Protein AF-A0A0F9Q6Q0-F1 (afdb_monomer)

Mean predicted aligned error: 11.96 Å

Structure (mmCIF, N/CA/C/O backbone):
data_AF-A0A0F9Q6Q0-F1
#
_entry.id   AF-A0A0F9Q6Q0-F1
#
loop_
_atom_site.group_PDB
_atom_site.id
_atom_site.type_symbol
_atom_site.label_atom_id
_atom_site.label_alt_id
_atom_site.label_comp_id
_atom_site.label_asym_id
_atom_site.label_entity_id
_atom_site.label_seq_id
_atom_site.pdbx_PDB_ins_code
_atom_site.Cartn_x
_atom_site.Cartn_y
_atom_site.Cartn_z
_atom_site.occupancy
_atom_site.B_iso_or_equiv
_atom_site.auth_seq_id
_atom_site.auth_comp_id
_atom_site.auth_asym_id
_atom_site.auth_atom_id
_atom_site.pdbx_PDB_model_num
ATOM 1 N N . MET A 1 1 ? -4.673 -11.475 12.920 1.00 56.94 1 MET A N 1
ATOM 2 C CA . MET A 1 1 ? -3.401 -11.016 12.298 1.00 56.94 1 MET A CA 1
ATOM 3 C C . MET A 1 1 ? -3.065 -9.634 12.858 1.00 56.94 1 MET A C 1
ATOM 5 O O . MET A 1 1 ? -3.988 -8.853 13.010 1.00 56.94 1 MET A O 1
ATOM 9 N N . LYS A 1 2 ? -1.805 -9.331 13.219 1.00 77.00 2 LYS A N 1
ATOM 10 C CA . LYS A 1 2 ? -1.449 -8.000 13.762 1.00 77.00 2 LYS A CA 1
ATOM 11 C C . LYS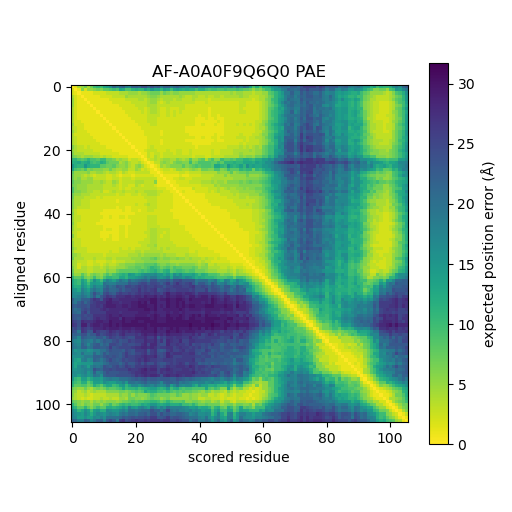 A 1 2 ? -1.522 -6.935 12.660 1.00 77.00 2 LYS A C 1
ATOM 13 O O . LYS A 1 2 ? -1.067 -7.194 11.547 1.00 77.00 2 LYS A O 1
ATOM 18 N N . ILE A 1 3 ? -2.053 -5.762 12.990 1.00 78.50 3 ILE A N 1
ATOM 19 C CA . ILE A 1 3 ? -2.291 -4.650 12.060 1.00 78.50 3 ILE A CA 1
ATOM 20 C C . ILE A 1 3 ? -1.037 -4.217 11.289 1.00 78.50 3 ILE A C 1
ATOM 22 O O . ILE A 1 3 ? -1.101 -3.967 10.089 1.00 78.50 3 ILE A O 1
ATOM 26 N N . ASP A 1 4 ? 0.128 -4.247 11.932 1.00 81.06 4 ASP A N 1
ATOM 27 C CA . ASP A 1 4 ? 1.389 -3.846 11.299 1.00 81.06 4 ASP A CA 1
ATOM 28 C C . ASP A 1 4 ? 1.795 -4.789 10.166 1.00 81.06 4 ASP A C 1
ATOM 30 O O . ASP A 1 4 ? 2.309 -4.350 9.139 1.00 81.06 4 ASP A O 1
ATOM 34 N N . LYS A 1 5 ? 1.477 -6.086 10.293 1.00 83.12 5 LYS A N 1
ATOM 35 C CA . LYS A 1 5 ? 1.698 -7.055 9.211 1.00 83.12 5 LYS A CA 1
ATOM 36 C C . LYS A 1 5 ? 0.781 -6.782 8.020 1.00 83.12 5 LYS A C 1
ATOM 38 O O . LYS A 1 5 ? 1.209 -6.949 6.883 1.00 83.12 5 LYS A O 1
ATOM 43 N N . GLN A 1 6 ? -0.459 -6.350 8.265 1.00 84.06 6 GLN A N 1
ATOM 44 C CA . GLN A 1 6 ? -1.377 -5.953 7.193 1.00 84.06 6 GLN A CA 1
ATOM 45 C C . GLN A 1 6 ? -0.892 -4.685 6.490 1.00 84.06 6 GLN A C 1
ATOM 47 O O . GLN A 1 6 ? -0.843 -4.660 5.264 1.00 84.06 6 GLN A O 1
ATOM 52 N N . ARG A 1 7 ? -0.475 -3.666 7.250 1.00 87.94 7 ARG A N 1
ATOM 53 C CA . ARG A 1 7 ? 0.097 -2.429 6.698 1.00 87.94 7 ARG A CA 1
ATOM 54 C C . ARG A 1 7 ? 1.327 -2.713 5.843 1.00 87.94 7 ARG A C 1
ATOM 56 O O . ARG A 1 7 ? 1.393 -2.266 4.702 1.00 87.94 7 ARG A O 1
ATOM 63 N N . GLN A 1 8 ? 2.254 -3.526 6.349 1.00 89.88 8 GLN A N 1
ATOM 64 C CA . GLN A 1 8 ? 3.447 -3.918 5.602 1.00 89.88 8 GLN A CA 1
ATOM 65 C C . GLN A 1 8 ? 3.096 -4.686 4.320 1.00 89.88 8 GLN A C 1
ATOM 67 O O . GLN A 1 8 ? 3.671 -4.407 3.272 1.00 89.88 8 GLN A O 1
ATOM 72 N N . ALA A 1 9 ? 2.131 -5.608 4.372 1.00 90.44 9 ALA A N 1
ATOM 73 C CA . ALA A 1 9 ? 1.693 -6.352 3.193 1.00 90.44 9 ALA A CA 1
ATOM 74 C C . ALA A 1 9 ? 1.055 -5.445 2.127 1.00 90.44 9 ALA A C 1
ATOM 76 O O . ALA A 1 9 ? 1.340 -5.604 0.941 1.00 90.44 9 ALA A O 1
ATOM 77 N N . ILE A 1 10 ? 0.228 -4.475 2.535 1.00 90.81 10 ILE A N 1
ATOM 78 C CA . ILE A 1 10 ? -0.371 -3.489 1.623 1.00 90.81 10 ILE A CA 1
ATOM 79 C C . ILE A 1 10 ? 0.718 -2.623 0.989 1.00 90.81 10 ILE A C 1
ATOM 81 O O . ILE A 1 10 ? 0.719 -2.444 -0.228 1.00 90.81 10 ILE A O 1
ATOM 85 N N . ARG A 1 11 ? 1.664 -2.131 1.796 1.00 93.56 11 ARG A N 1
ATOM 86 C CA . ARG A 1 11 ? 2.789 -1.315 1.334 1.00 93.56 11 ARG A CA 1
ATOM 87 C C . ARG A 1 11 ? 3.643 -2.056 0.305 1.00 93.56 11 ARG A C 1
ATOM 89 O O . ARG A 1 11 ? 3.865 -1.539 -0.786 1.00 93.56 11 ARG A O 1
ATOM 96 N N . GLU A 1 12 ? 4.077 -3.275 0.621 1.00 93.94 12 GLU A N 1
ATOM 97 C CA . GLU A 1 12 ? 4.877 -4.112 -0.287 1.00 93.94 12 GLU A CA 1
ATOM 98 C C . GLU A 1 12 ? 4.101 -4.472 -1.561 1.00 93.94 12 GLU A C 1
ATOM 100 O O . GLU A 1 12 ? 4.646 -4.388 -2.660 1.00 93.94 12 GLU A O 1
ATOM 105 N N . GLY A 1 13 ? 2.816 -4.821 -1.442 1.00 94.06 13 GLY A N 1
ATOM 106 C CA . GLY A 1 13 ? 1.972 -5.142 -2.593 1.00 94.06 13 GLY A CA 1
ATOM 107 C C . GLY A 1 13 ? 1.752 -3.946 -3.523 1.00 94.06 13 GLY A C 1
ATOM 108 O O . GLY A 1 13 ? 1.782 -4.098 -4.747 1.00 94.06 13 GLY A O 1
ATOM 109 N N . LEU A 1 14 ? 1.572 -2.746 -2.963 1.00 95.19 14 LEU A N 1
ATOM 110 C CA . LEU A 1 14 ? 1.454 -1.517 -3.744 1.00 95.19 14 LEU A CA 1
ATOM 111 C C . LEU A 1 14 ? 2.781 -1.166 -4.424 1.00 95.19 14 LEU A C 1
ATOM 113 O O . LEU A 1 14 ? 2.783 -0.921 -5.629 1.00 95.19 14 LEU A O 1
ATOM 117 N N . ALA A 1 15 ? 3.900 -1.219 -3.699 1.00 94.31 15 ALA A N 1
ATOM 118 C CA . ALA A 1 15 ? 5.231 -0.977 -4.254 1.00 94.31 15 ALA A CA 1
ATOM 119 C C . ALA A 1 15 ? 5.550 -1.935 -5.413 1.00 94.31 15 ALA A C 1
ATOM 121 O O . ALA A 1 15 ? 5.976 -1.498 -6.481 1.00 94.31 15 ALA A O 1
ATOM 122 N N . GLN A 1 16 ? 5.250 -3.228 -5.254 1.00 95.31 16 GLN A N 1
ATOM 123 C CA . GLN A 1 16 ? 5.373 -4.217 -6.325 1.00 95.31 16 GLN A CA 1
ATOM 124 C C . GLN A 1 16 ? 4.514 -3.854 -7.541 1.00 95.31 16 GLN A C 1
ATOM 126 O O . GLN A 1 16 ? 4.959 -3.983 -8.680 1.00 95.31 16 GLN A O 1
ATOM 131 N N . ARG A 1 17 ? 3.273 -3.408 -7.325 1.00 94.62 17 ARG A N 1
ATOM 132 C CA . ARG A 1 17 ? 2.379 -3.036 -8.425 1.00 94.62 17 ARG A CA 1
ATOM 133 C C . ARG A 1 17 ? 2.879 -1.800 -9.171 1.00 94.62 17 ARG A C 1
ATOM 135 O O . ARG A 1 17 ? 2.833 -1.798 -10.396 1.00 94.62 17 ARG A O 1
ATOM 142 N N . LEU A 1 18 ? 3.386 -0.796 -8.457 1.00 94.38 18 LEU A N 1
ATOM 143 C CA . LEU A 1 18 ? 4.015 0.390 -9.048 1.00 94.38 18 LEU A CA 1
ATOM 144 C C . LEU A 1 18 ? 5.260 0.014 -9.855 1.00 94.38 18 LEU A C 1
ATOM 146 O O . LEU A 1 18 ? 5.389 0.416 -11.009 1.00 94.38 18 LEU A O 1
ATOM 150 N N . TYR A 1 19 ? 6.124 -0.828 -9.287 1.00 93.12 19 TYR A N 1
ATOM 151 C CA . TYR A 1 19 ? 7.295 -1.358 -9.977 1.00 93.12 19 TYR A CA 1
ATOM 152 C C . TYR A 1 19 ? 6.900 -2.057 -11.285 1.00 93.12 19 TYR A C 1
ATOM 154 O O . TYR A 1 19 ? 7.457 -1.763 -12.343 1.00 93.12 19 TYR A O 1
ATOM 162 N N . ASN A 1 20 ? 5.882 -2.920 -11.233 1.00 93.19 20 ASN A N 1
ATOM 163 C CA . ASN A 1 20 ? 5.398 -3.644 -12.404 1.00 93.19 20 ASN A CA 1
ATOM 164 C C . ASN A 1 20 ? 4.753 -2.729 -13.460 1.00 93.19 20 ASN A C 1
ATOM 166 O O . ASN A 1 20 ? 4.754 -3.067 -14.639 1.00 93.19 20 ASN A O 1
ATOM 170 N N . ILE A 1 21 ? 4.190 -1.582 -13.070 1.00 93.19 21 ILE A N 1
ATOM 171 C CA . ILE A 1 21 ? 3.676 -0.585 -14.022 1.00 93.19 21 ILE A CA 1
ATOM 172 C C . ILE A 1 21 ? 4.833 0.073 -14.780 1.00 93.19 21 ILE A C 1
ATOM 174 O O . ILE A 1 21 ? 4.730 0.280 -15.986 1.00 93.19 21 ILE A O 1
ATOM 178 N N . VAL A 1 22 ? 5.932 0.383 -14.089 1.00 91.25 22 VAL A N 1
ATOM 179 C CA . VAL A 1 22 ? 7.086 1.079 -14.678 1.00 91.25 22 VAL A CA 1
ATOM 180 C C . VAL A 1 22 ? 7.926 0.150 -15.552 1.00 91.25 22 VAL A C 1
ATOM 182 O O . VAL A 1 22 ? 8.318 0.530 -16.653 1.00 91.25 22 VAL A O 1
ATOM 185 N N . PHE A 1 23 ? 8.206 -1.063 -15.078 1.00 89.12 23 PHE A N 1
ATOM 186 C CA . PHE A 1 23 ? 9.130 -1.988 -15.742 1.00 89.12 23 PHE A CA 1
ATOM 187 C C . PHE A 1 23 ? 8.437 -3.165 -16.440 1.00 89.12 23 PHE A C 1
ATOM 189 O O . PHE A 1 23 ? 9.097 -3.977 -17.085 1.00 89.12 23 PHE A O 1
ATOM 196 N N . GLY A 1 24 ? 7.114 -3.292 -16.332 1.00 87.06 24 GLY A N 1
ATOM 197 C CA . GLY A 1 24 ? 6.422 -4.530 -16.686 1.00 87.06 24 GLY A CA 1
ATOM 198 C C . GLY A 1 24 ? 6.711 -5.644 -15.673 1.00 87.06 24 GLY A C 1
ATOM 199 O O . GLY A 1 24 ? 7.155 -5.405 -14.556 1.00 87.06 24 GLY A O 1
ATOM 200 N N . ASN A 1 25 ? 6.482 -6.900 -16.061 1.00 81.38 25 ASN A N 1
ATOM 201 C CA . ASN A 1 25 ? 6.751 -8.055 -15.188 1.00 81.38 25 ASN A CA 1
ATOM 202 C C . ASN A 1 25 ? 8.228 -8.507 -15.192 1.00 81.38 25 ASN A C 1
ATOM 204 O O . ASN A 1 25 ? 8.566 -9.499 -14.542 1.00 81.38 25 ASN A O 1
ATOM 208 N N . THR A 1 26 ? 9.090 -7.824 -15.952 1.00 77.69 26 THR A N 1
ATOM 209 C CA . THR A 1 26 ? 10.517 -8.136 -16.107 1.00 77.69 26 THR A CA 1
ATOM 210 C C . THR A 1 26 ? 11.336 -6.841 -16.123 1.00 77.69 26 THR A C 1
ATOM 212 O O . THR A 1 26 ? 11.191 -6.081 -17.078 1.00 77.69 26 THR A O 1
ATOM 215 N N . PRO A 1 27 ? 12.215 -6.601 -15.130 1.00 82.88 27 PRO A N 1
ATOM 216 C CA . PRO A 1 27 ? 12.610 -7.517 -14.051 1.00 82.88 27 PRO A CA 1
ATOM 217 C C . PRO A 1 27 ? 11.452 -7.805 -13.090 1.00 82.88 27 PRO A C 1
ATOM 219 O O . PRO A 1 27 ? 10.446 -7.105 -13.112 1.00 82.88 27 PRO A O 1
ATOM 222 N N . ARG A 1 28 ? 11.542 -8.858 -12.270 1.00 89.44 28 ARG A N 1
ATOM 223 C CA . ARG A 1 28 ? 10.515 -9.083 -11.243 1.00 89.44 28 ARG A CA 1
ATOM 224 C C . ARG A 1 28 ? 10.847 -8.241 -10.025 1.00 89.44 28 ARG A C 1
ATOM 226 O O . ARG A 1 28 ? 12.012 -8.022 -9.712 1.00 89.44 28 ARG A O 1
ATOM 233 N N . TRP A 1 29 ? 9.826 -7.882 -9.257 1.00 90.62 29 TRP A N 1
ATOM 234 C CA . TRP A 1 29 ? 9.998 -7.211 -7.966 1.00 90.62 29 TRP A CA 1
ATOM 235 C C . TRP A 1 29 ? 10.989 -7.913 -7.020 1.00 90.62 29 TRP A C 1
ATOM 237 O O . TRP A 1 29 ? 11.703 -7.263 -6.262 1.00 90.62 29 TRP A O 1
ATOM 247 N N . VAL A 1 30 ? 11.063 -9.247 -7.071 1.00 90.81 30 VAL A N 1
ATOM 248 C CA . VAL A 1 30 ? 11.997 -10.039 -6.247 1.00 90.81 30 VAL A CA 1
ATOM 249 C C . VAL A 1 30 ? 13.461 -9.765 -6.602 1.00 90.81 30 VAL A C 1
ATOM 251 O O . VAL A 1 30 ? 14.331 -9.921 -5.754 1.00 90.81 30 VAL A O 1
ATOM 254 N N . ASP A 1 31 ? 13.706 -9.342 -7.842 1.00 91.88 31 ASP A N 1
ATOM 255 C CA . ASP A 1 31 ? 15.026 -9.073 -8.402 1.00 91.88 31 ASP A CA 1
ATOM 256 C C . ASP A 1 31 ? 15.421 -7.588 -8.221 1.00 91.88 31 ASP A C 1
ATOM 258 O O . ASP A 1 31 ? 16.541 -7.193 -8.547 1.00 91.88 31 ASP A O 1
ATOM 262 N N . ALA A 1 32 ? 14.517 -6.748 -7.696 1.00 90.00 32 ALA A N 1
ATOM 263 C CA . ALA A 1 32 ? 14.786 -5.339 -7.437 1.00 90.00 32 ALA A CA 1
ATOM 264 C C . ALA A 1 32 ? 15.816 -5.173 -6.309 1.00 90.00 32 ALA A C 1
ATOM 266 O O . ALA A 1 32 ? 15.683 -5.746 -5.224 1.00 90.00 32 ALA A O 1
ATOM 267 N N . ASN A 1 33 ? 16.827 -4.337 -6.546 1.00 92.50 33 ASN A N 1
ATOM 268 C CA . ASN A 1 33 ? 17.840 -4.038 -5.537 1.00 92.50 33 ASN A CA 1
ATOM 269 C C . ASN A 1 33 ? 17.287 -3.126 -4.423 1.00 92.50 33 ASN A C 1
ATOM 271 O O . ASN A 1 33 ? 16.211 -2.542 -4.549 1.00 92.50 33 ASN A O 1
ATOM 275 N N . GLY A 1 34 ? 18.036 -2.967 -3.327 1.00 92.62 34 GLY A N 1
ATOM 276 C CA . GLY A 1 34 ? 17.584 -2.190 -2.165 1.00 92.62 34 GLY A CA 1
ATOM 277 C C . GLY A 1 34 ? 17.213 -0.734 -2.476 1.00 92.62 34 GLY A C 1
ATOM 278 O O . GLY A 1 34 ? 16.247 -0.225 -1.916 1.00 92.62 34 GLY A O 1
ATOM 279 N N . ILE A 1 35 ? 17.919 -0.086 -3.410 1.00 92.12 35 ILE A N 1
ATOM 280 C CA . ILE A 1 35 ? 17.638 1.301 -3.816 1.00 92.12 35 ILE A CA 1
ATOM 281 C C . ILE A 1 35 ? 16.311 1.369 -4.574 1.00 92.12 35 ILE A C 1
ATOM 283 O O . ILE A 1 35 ? 15.458 2.193 -4.255 1.00 92.12 35 ILE A O 1
ATOM 287 N N . GLN A 1 36 ? 16.114 0.472 -5.542 1.00 91.56 36 GLN A N 1
ATOM 288 C CA . GLN A 1 36 ? 14.865 0.378 -6.297 1.00 91.56 36 GLN A CA 1
ATOM 289 C C . GLN A 1 36 ? 13.695 0.088 -5.360 1.00 91.56 36 GLN A C 1
ATOM 291 O O . GLN A 1 36 ? 12.691 0.793 -5.400 1.00 91.56 36 GLN A O 1
ATOM 296 N N . ARG A 1 37 ? 13.837 -0.901 -4.469 1.00 93.38 37 ARG A N 1
ATOM 297 C CA . ARG A 1 37 ? 12.787 -1.232 -3.501 1.00 93.38 37 ARG A CA 1
ATOM 298 C C . ARG A 1 37 ? 12.452 -0.043 -2.610 1.00 93.38 37 ARG A C 1
ATOM 300 O O . ARG A 1 37 ? 11.278 0.262 -2.446 1.00 93.38 37 ARG A O 1
ATOM 307 N N . GLY A 1 38 ? 13.469 0.646 -2.091 1.00 91.94 38 GLY A N 1
ATOM 308 C CA . GLY A 1 38 ? 13.292 1.837 -1.264 1.00 91.94 38 GLY A CA 1
ATOM 309 C C . GLY A 1 38 ? 12.500 2.939 -1.970 1.00 91.94 38 GLY A C 1
ATOM 310 O O . GLY A 1 38 ? 11.580 3.491 -1.374 1.00 91.94 38 GLY A O 1
ATOM 311 N N . ALA A 1 39 ? 12.794 3.204 -3.247 1.00 93.81 39 ALA A N 1
ATOM 312 C CA . ALA A 1 39 ? 12.074 4.207 -4.031 1.00 93.81 39 ALA A CA 1
ATOM 313 C C . ALA A 1 39 ? 10.575 3.875 -4.160 1.00 93.81 39 ALA A C 1
ATOM 315 O O . ALA A 1 39 ? 9.733 4.682 -3.779 1.00 93.81 39 ALA A O 1
ATOM 316 N N . PHE A 1 40 ? 10.226 2.658 -4.589 1.00 95.25 40 PHE A N 1
ATOM 317 C CA . PHE A 1 40 ? 8.816 2.275 -4.748 1.00 95.25 40 PHE A CA 1
ATOM 318 C C . PHE A 1 40 ? 8.075 2.100 -3.420 1.00 95.25 40 PHE A C 1
ATOM 320 O O . PHE A 1 40 ? 6.867 2.315 -3.359 1.00 95.25 40 PHE A O 1
ATOM 327 N N . LEU A 1 41 ? 8.776 1.722 -2.348 1.00 95.25 41 LEU A N 1
ATOM 328 C CA . LEU A 1 41 ? 8.204 1.687 -1.003 1.00 95.25 41 LEU A CA 1
ATOM 329 C C . LEU A 1 41 ? 7.904 3.090 -0.465 1.00 95.25 41 LEU A C 1
ATOM 331 O O . LEU A 1 41 ? 6.977 3.221 0.329 1.00 95.25 41 LEU A O 1
ATOM 335 N N . ASN A 1 42 ? 8.670 4.108 -0.868 1.00 94.94 42 ASN A N 1
ATOM 336 C CA . ASN A 1 42 ? 8.388 5.510 -0.555 1.00 94.94 42 ASN A CA 1
ATOM 337 C C . ASN A 1 42 ? 7.191 6.023 -1.371 1.00 94.94 42 ASN A C 1
ATOM 339 O O . ASN A 1 42 ? 6.262 6.608 -0.822 1.00 94.94 42 ASN A O 1
ATOM 343 N N . ASP A 1 43 ? 7.144 5.717 -2.670 1.00 94.62 43 ASP A N 1
ATOM 344 C CA . ASP A 1 43 ? 5.989 6.061 -3.507 1.00 94.62 43 ASP A CA 1
ATOM 345 C C . ASP A 1 43 ? 4.696 5.408 -2.992 1.00 94.62 43 ASP A C 1
ATOM 347 O O . ASP A 1 43 ? 3.640 6.044 -2.957 1.00 94.62 43 ASP A O 1
ATOM 351 N N . ALA A 1 44 ? 4.778 4.155 -2.535 1.00 94.81 44 ALA A N 1
ATOM 352 C CA . ALA A 1 44 ? 3.665 3.468 -1.893 1.00 94.81 44 ALA A CA 1
ATOM 353 C C . ALA A 1 44 ? 3.204 4.188 -0.614 1.00 94.81 44 ALA A C 1
ATOM 355 O O . ALA A 1 44 ? 2.001 4.373 -0.440 1.00 94.81 44 ALA A O 1
ATOM 356 N N . ASP A 1 45 ? 4.127 4.631 0.246 1.00 93.88 45 ASP A N 1
ATOM 357 C CA . ASP A 1 45 ? 3.785 5.387 1.458 1.00 93.88 45 ASP A CA 1
ATOM 358 C C . ASP A 1 45 ? 3.076 6.702 1.122 1.00 93.88 45 ASP A C 1
ATOM 360 O O . ASP A 1 45 ? 2.039 6.995 1.714 1.00 93.88 45 ASP A O 1
ATOM 364 N N . ASN A 1 46 ? 3.555 7.444 0.120 1.00 93.44 46 ASN A N 1
ATOM 365 C CA . ASN A 1 46 ? 2.930 8.696 -0.317 1.00 93.44 46 ASN A CA 1
ATOM 366 C C . ASN A 1 46 ? 1.487 8.486 -0.804 1.00 93.44 46 ASN A C 1
ATOM 368 O O . ASN A 1 46 ? 0.584 9.249 -0.453 1.00 93.44 46 ASN A O 1
ATOM 372 N N . ILE A 1 47 ? 1.239 7.428 -1.583 1.00 93.88 47 ILE A N 1
ATOM 373 C CA . ILE A 1 47 ? -0.118 7.088 -2.037 1.00 93.88 47 ILE A CA 1
ATOM 374 C C . ILE A 1 47 ? -0.996 6.660 -0.855 1.00 93.88 47 ILE A C 1
ATOM 376 O O . ILE A 1 47 ? -2.152 7.073 -0.772 1.00 93.88 47 ILE A O 1
ATOM 380 N N . LEU A 1 48 ? -0.477 5.844 0.067 1.00 92.69 48 LEU A N 1
ATOM 381 C CA . LEU A 1 48 ? -1.229 5.405 1.247 1.00 92.69 48 LEU A CA 1
ATOM 382 C C . LEU A 1 48 ? -1.542 6.569 2.196 1.00 92.69 48 LEU A C 1
ATOM 384 O O . LEU A 1 48 ? -2.642 6.606 2.752 1.00 92.69 48 LEU A O 1
ATOM 388 N N . ALA A 1 49 ? -0.629 7.531 2.342 1.00 90.88 49 ALA A N 1
ATOM 389 C CA . ALA A 1 49 ? -0.853 8.772 3.074 1.00 90.88 49 ALA A CA 1
ATOM 390 C C . ALA A 1 49 ? -1.973 9.590 2.421 1.00 90.88 49 ALA A C 1
ATOM 392 O O . ALA A 1 49 ? -2.964 9.887 3.085 1.00 90.88 49 ALA A O 1
ATOM 393 N N . PHE A 1 50 ? -1.902 9.829 1.106 1.00 91.56 50 PHE A N 1
ATOM 394 C CA . PHE A 1 50 ? -2.965 10.519 0.369 1.00 91.56 50 PHE A CA 1
ATOM 395 C C . PHE A 1 50 ? -4.327 9.825 0.524 1.00 91.56 50 PHE A C 1
ATOM 397 O O . PHE A 1 50 ? -5.338 10.473 0.786 1.00 91.56 50 PHE A O 1
ATOM 404 N N . LEU A 1 51 ? -4.381 8.496 0.400 1.00 90.12 51 LEU A N 1
ATOM 405 C CA . LEU A 1 51 ? -5.622 7.741 0.593 1.00 90.12 51 LEU A CA 1
ATOM 406 C C . LEU A 1 51 ? -6.146 7.870 2.029 1.00 90.12 51 LEU A C 1
ATOM 408 O O . LEU A 1 51 ? -7.350 8.031 2.223 1.00 90.12 51 LEU A O 1
ATOM 412 N N . THR A 1 52 ? -5.255 7.849 3.020 1.00 89.50 52 THR A N 1
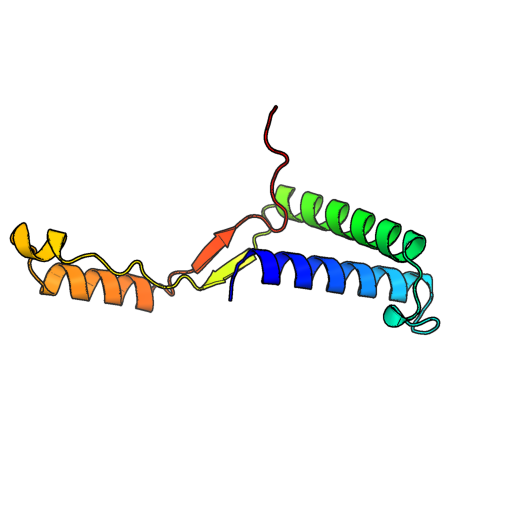ATOM 413 C CA . THR A 1 52 ? -5.603 8.058 4.433 1.00 89.50 52 THR A CA 1
ATOM 414 C C . THR A 1 52 ? -6.181 9.457 4.659 1.00 89.50 52 THR A C 1
ATOM 416 O O . THR A 1 52 ? -7.224 9.582 5.296 1.00 89.50 52 THR A O 1
ATOM 419 N N . GLU A 1 53 ? -5.590 10.502 4.071 1.00 88.31 53 GLU A N 1
ATOM 420 C CA . GLU A 1 53 ? -6.127 11.873 4.102 1.00 88.31 53 GLU A CA 1
ATOM 421 C C . GLU A 1 53 ? -7.509 11.983 3.439 1.00 88.31 53 GLU A C 1
ATOM 423 O O . GLU A 1 53 ? -8.337 12.799 3.841 1.00 88.31 53 GLU A O 1
ATOM 428 N N . LYS A 1 54 ? -7.795 11.137 2.441 1.00 91.69 54 LYS A N 1
ATOM 429 C CA . LYS A 1 54 ? -9.127 11.013 1.823 1.00 91.69 54 LYS A CA 1
ATOM 430 C C . LYS A 1 54 ? -10.102 10.144 2.625 1.00 91.69 54 LYS A C 1
ATOM 432 O 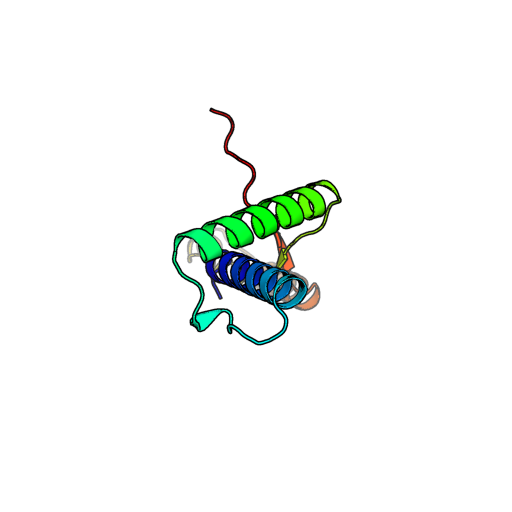O . LYS A 1 54 ? -11.226 9.935 2.173 1.00 91.69 54 LYS A O 1
ATOM 437 N N . GLY A 1 55 ? -9.706 9.666 3.804 1.00 84.62 55 GLY A N 1
ATOM 438 C CA . GLY A 1 55 ? -10.543 8.879 4.709 1.00 84.62 55 GLY A CA 1
ATOM 439 C C . GLY A 1 55 ? -10.510 7.371 4.454 1.00 84.62 55 GLY A C 1
ATOM 440 O O . GLY A 1 55 ? -11.325 6.643 5.020 1.00 84.62 55 GLY A O 1
ATOM 441 N N . ALA A 1 56 ? -9.596 6.874 3.615 1.00 86.06 56 ALA A N 1
ATOM 442 C CA . ALA A 1 56 ? -9.404 5.439 3.464 1.00 86.06 56 ALA A CA 1
ATOM 443 C C . ALA A 1 56 ? -8.793 4.849 4.742 1.00 86.06 56 ALA A C 1
ATOM 445 O O . ALA A 1 56 ? -7.838 5.379 5.309 1.00 86.06 56 ALA A O 1
ATOM 446 N N . VAL A 1 57 ? -9.342 3.720 5.181 1.00 86.00 57 VAL A N 1
ATOM 447 C CA . VAL A 1 57 ? -8.952 3.057 6.426 1.00 86.00 57 VAL A CA 1
ATOM 448 C C . VAL A 1 57 ? -8.782 1.560 6.213 1.00 86.00 57 VAL A C 1
ATOM 450 O O . VAL A 1 57 ? -9.480 0.936 5.412 1.00 86.00 57 VAL A O 1
ATOM 453 N N . LEU A 1 58 ? -7.866 0.971 6.970 1.00 82.19 58 LEU A N 1
ATOM 454 C CA . LEU A 1 58 ? -7.735 -0.466 7.114 1.00 82.19 58 LEU A CA 1
ATOM 455 C C . LEU A 1 58 ? -8.820 -0.971 8.067 1.00 82.19 58 LEU A C 1
ATOM 457 O O . LEU A 1 58 ? -8.883 -0.535 9.217 1.00 82.19 58 LEU A O 1
ATOM 461 N N . LYS A 1 59 ? -9.649 -1.909 7.606 1.00 78.62 59 LYS A N 1
ATOM 462 C CA . LYS A 1 59 ? -10.546 -2.663 8.486 1.00 78.62 59 LYS A CA 1
ATOM 463 C C . LYS A 1 59 ? -9.768 -3.799 9.132 1.00 78.62 59 LYS A C 1
ATOM 465 O O . LYS A 1 59 ? -9.222 -4.654 8.437 1.00 78.62 59 LYS A O 1
ATOM 470 N N . VAL A 1 60 ? -9.733 -3.795 10.456 1.00 68.94 60 VAL A N 1
ATOM 471 C CA . VAL A 1 60 ? -9.102 -4.835 11.260 1.00 68.94 60 VAL A CA 1
ATOM 472 C C . VAL A 1 60 ? -10.189 -5.525 12.059 1.00 68.94 60 VAL A C 1
ATOM 474 O O . VAL A 1 60 ? -10.897 -4.888 12.841 1.00 68.94 60 VAL A O 1
ATOM 477 N N . GLU A 1 61 ? -10.323 -6.829 11.858 1.00 66.94 61 GLU A N 1
ATOM 478 C CA . GLU A 1 61 ? -11.145 -7.668 12.723 1.00 66.94 61 GLU A CA 1
ATOM 479 C C . GLU A 1 61 ? -10.493 -7.694 14.107 1.00 66.94 61 GLU A C 1
ATOM 481 O O . GLU A 1 61 ? -9.349 -8.133 14.268 1.00 66.94 61 GLU A O 1
ATOM 486 N N . GLY A 1 62 ? -11.184 -7.122 15.092 1.00 58.09 62 GLY A N 1
ATOM 487 C CA . GLY A 1 62 ? -10.719 -7.128 16.469 1.00 58.09 62 GLY A CA 1
ATOM 488 C C . GLY A 1 62 ? -11.063 -8.454 17.135 1.00 58.09 62 GLY A C 1
ATOM 489 O O . GLY A 1 62 ? -12.192 -8.919 17.040 1.00 58.09 62 GLY A O 1
ATOM 490 N N . THR A 1 63 ? -10.115 -9.036 17.865 1.00 52.22 63 THR A N 1
ATOM 491 C CA . THR A 1 63 ? -10.453 -9.953 18.958 1.00 52.22 63 THR A CA 1
ATOM 492 C C . THR A 1 63 ? -10.999 -9.127 20.116 1.00 52.22 63 THR A C 1
ATOM 494 O O . THR A 1 63 ? -10.386 -8.126 20.506 1.00 52.22 63 THR A O 1
ATOM 497 N N . LEU A 1 64 ? -12.164 -9.521 20.625 1.00 54.44 64 LEU A N 1
ATOM 498 C CA . LEU A 1 64 ? -12.789 -8.909 21.792 1.00 54.44 64 LEU A CA 1
ATOM 499 C C . LEU A 1 64 ? -11.815 -8.943 22.980 1.00 54.44 64 LEU A C 1
ATOM 501 O O . LEU A 1 64 ? -11.079 -9.922 23.122 1.00 54.44 64 LEU A O 1
ATOM 505 N N . PRO A 1 65 ? -11.746 -7.879 23.798 1.00 52.34 65 PRO A N 1
ATOM 506 C CA . PRO A 1 65 ? -10.947 -7.925 25.011 1.00 52.34 65 PRO A CA 1
ATOM 507 C C . PRO A 1 65 ? -11.513 -9.012 25.932 1.00 52.34 65 PRO A C 1
ATOM 509 O O . PRO A 1 65 ? -12.682 -8.948 26.311 1.00 52.34 65 PRO A O 1
ATOM 512 N N . GLU A 1 66 ? -10.686 -10.003 26.272 1.00 49.34 66 GLU A N 1
ATOM 513 C CA . GLU A 1 66 ? -10.951 -10.884 27.409 1.00 49.34 66 GLU A CA 1
ATOM 514 C C . GLU A 1 66 ? -10.990 -10.000 28.654 1.00 49.34 66 GLU A C 1
ATOM 516 O O . GLU A 1 66 ? -10.043 -9.263 28.940 1.00 49.34 66 GLU A O 1
ATOM 521 N N . VAL A 1 67 ? -12.123 -9.998 29.346 1.00 53.38 67 VAL A N 1
ATOM 522 C CA . VAL A 1 67 ? -12.251 -9.259 30.595 1.00 53.38 67 VAL A CA 1
ATOM 523 C C . VAL A 1 67 ? -11.758 -10.170 31.705 1.00 53.38 67 VAL A C 1
ATOM 525 O O . VAL A 1 67 ? -12.335 -11.231 31.938 1.00 53.38 67 VAL A O 1
ATOM 528 N N . ASP A 1 68 ? -10.673 -9.742 32.352 1.00 51.09 68 ASP A N 1
ATOM 529 C CA . ASP A 1 68 ? -10.161 -10.324 33.591 1.00 51.09 68 ASP A CA 1
ATOM 530 C C . ASP A 1 68 ? -11.283 -10.418 34.636 1.00 51.09 68 ASP A C 1
ATOM 532 O O . ASP A 1 68 ? -12.156 -9.547 34.714 1.00 51.09 68 ASP A O 1
ATOM 536 N N . ASP A 1 69 ? -11.221 -11.452 35.477 1.00 52.03 69 ASP A N 1
ATOM 537 C CA . ASP A 1 69 ? -12.248 -11.859 36.451 1.00 52.03 69 ASP A CA 1
ATOM 538 C C . ASP A 1 69 ? -12.731 -10.754 37.426 1.00 52.03 69 ASP A C 1
ATOM 540 O O . ASP A 1 69 ? -13.737 -10.928 38.112 1.00 52.03 69 ASP A O 1
ATOM 544 N N . ALA A 1 70 ? -12.105 -9.573 37.429 1.00 48.81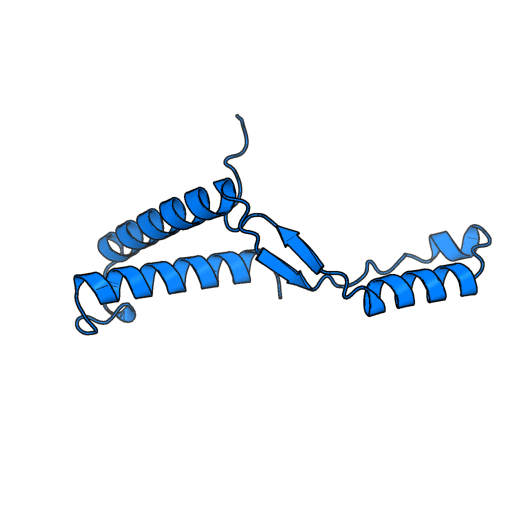 70 ALA A N 1
ATOM 545 C CA . ALA A 1 70 ? -12.524 -8.391 38.181 1.00 48.81 70 ALA A CA 1
ATOM 546 C C . ALA A 1 70 ? -13.961 -7.911 37.873 1.00 48.81 70 ALA A C 1
ATOM 548 O O . ALA A 1 70 ? -14.581 -7.292 38.733 1.00 48.81 70 ALA A O 1
ATOM 549 N N . TYR A 1 71 ? -14.527 -8.187 36.689 1.00 51.62 71 TYR A N 1
ATOM 550 C CA . TYR A 1 71 ? -15.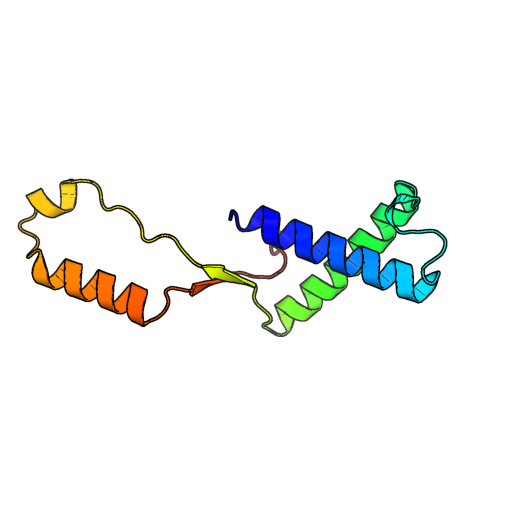921 -7.810 36.373 1.00 51.62 71 TYR A CA 1
ATOM 551 C C . TYR A 1 71 ? -16.966 -8.711 37.054 1.00 51.62 7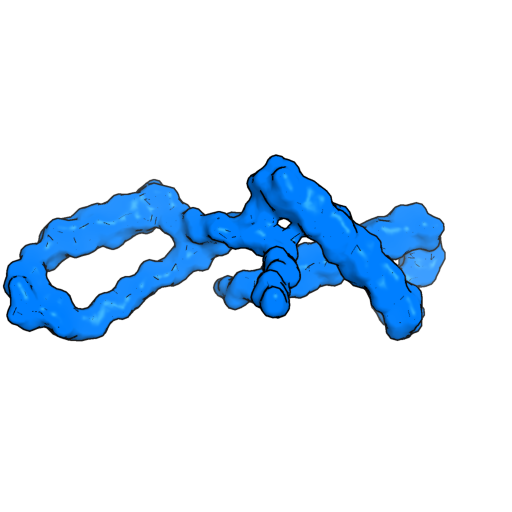1 TYR A C 1
ATOM 553 O O . TYR A 1 71 ? -18.077 -8.256 37.334 1.00 51.62 71 TYR A O 1
ATOM 561 N N . LYS A 1 72 ? -16.607 -9.968 37.358 1.00 49.84 72 LYS A N 1
ATOM 562 C CA . LYS A 1 72 ? -17.479 -10.910 38.082 1.00 49.84 72 LYS A CA 1
ATOM 563 C C . LYS A 1 72 ? -17.615 -10.519 39.554 1.00 49.84 72 LYS A C 1
ATOM 565 O O . LYS A 1 72 ? -18.702 -10.619 40.117 1.00 49.84 72 LYS A O 1
ATOM 570 N N . ASP A 1 73 ? -16.550 -9.975 40.145 1.00 50.72 73 ASP A N 1
ATOM 571 C CA . ASP A 1 73 ? -16.538 -9.534 41.546 1.00 50.72 73 ASP A CA 1
ATOM 572 C C . ASP A 1 73 ? -17.374 -8.264 41.807 1.00 50.72 73 ASP A C 1
ATOM 574 O O . ASP A 1 73 ? -17.805 -8.034 42.936 1.00 50.72 73 ASP A O 1
ATOM 578 N N . PHE A 1 74 ? -17.674 -7.458 40.780 1.00 49.28 74 PHE A N 1
ATOM 579 C CA . PHE A 1 74 ? -18.531 -6.264 40.902 1.00 49.28 74 PHE A CA 1
ATOM 580 C C . PHE A 1 74 ? -20.038 -6.542 40.739 1.00 49.28 74 PHE A C 1
ATOM 582 O O . PHE A 1 74 ? -20.830 -5.601 40.656 1.00 49.28 74 PHE A O 1
ATOM 589 N N . GLY A 1 75 ? -20.463 -7.811 40.720 1.00 52.69 75 GLY A N 1
ATOM 590 C CA . GLY A 1 75 ? -21.880 -8.173 40.588 1.00 52.69 75 GLY A CA 1
ATOM 591 C C . GLY A 1 75 ? -22.440 -7.930 39.184 1.00 52.69 75 GLY A C 1
ATOM 592 O O . GLY A 1 75 ? -23.627 -7.635 39.031 1.00 52.69 75 GLY A O 1
ATOM 593 N N . GLY A 1 76 ? -21.582 -8.021 38.162 1.00 53.88 76 GLY A N 1
ATOM 594 C CA . GLY A 1 76 ? -21.991 -7.948 36.764 1.00 53.88 76 GLY A CA 1
ATOM 595 C C . GLY A 1 76 ? -23.023 -9.029 36.446 1.00 53.88 76 GLY A C 1
ATOM 596 O O . GLY A 1 76 ? -22.810 -10.206 36.709 1.00 53.88 76 GLY A O 1
ATOM 597 N N . ASN A 1 77 ? -24.168 -8.620 35.904 1.00 58.88 77 ASN A N 1
ATOM 598 C CA . ASN A 1 77 ? -25.175 -9.540 35.396 1.00 58.88 77 ASN A CA 1
ATOM 599 C C . ASN A 1 77 ? -24.648 -10.162 34.095 1.00 58.88 77 ASN A C 1
ATOM 601 O O . ASN A 1 77 ? -24.566 -9.459 33.084 1.00 58.88 77 ASN A O 1
ATOM 605 N N . ASP A 1 78 ? -24.310 -11.453 34.131 1.00 58.28 78 ASP A N 1
ATOM 606 C CA . ASP A 1 78 ? -23.735 -12.200 33.003 1.00 58.28 78 ASP A CA 1
ATOM 607 C C . ASP A 1 78 ? -24.534 -12.020 31.696 1.00 58.28 78 ASP A C 1
ATOM 609 O O . ASP A 1 78 ? -23.939 -11.912 30.627 1.00 58.28 78 ASP A O 1
ATOM 613 N N . SER A 1 79 ? -25.863 -11.850 31.770 1.00 57.31 79 SER A N 1
ATOM 614 C CA . SER A 1 79 ? -26.703 -11.649 30.572 1.00 57.31 79 SER A CA 1
ATOM 615 C C . SER A 1 79 ? -26.468 -10.316 29.853 1.00 57.31 79 SER A C 1
ATOM 617 O O . SER A 1 79 ? -26.444 -10.276 28.629 1.00 57.31 79 SER A O 1
ATOM 619 N N . ILE A 1 80 ? -26.219 -9.221 30.583 1.00 59.84 80 ILE A N 1
ATOM 620 C CA . ILE A 1 80 ? -25.957 -7.901 29.973 1.00 59.84 80 ILE A CA 1
ATOM 621 C C . ILE A 1 8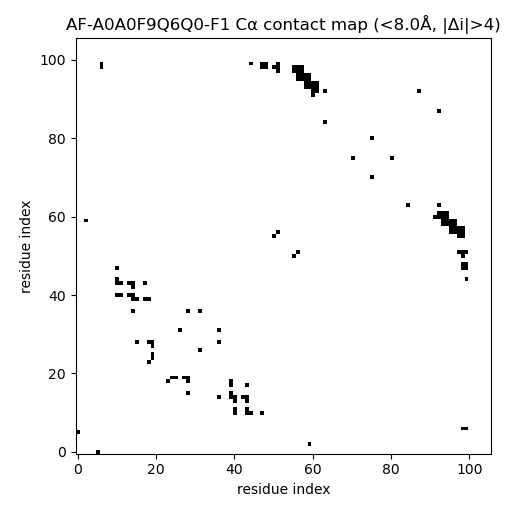0 ? -24.612 -7.923 29.236 1.00 59.84 80 ILE A C 1
ATOM 623 O O . ILE A 1 80 ? -24.418 -7.231 28.233 1.00 59.84 80 ILE A O 1
ATOM 627 N N . TRP A 1 81 ? -23.675 -8.727 29.736 1.00 60.16 81 TRP A N 1
ATOM 628 C CA . TRP A 1 81 ? -22.361 -8.899 29.142 1.00 60.16 81 TRP A CA 1
ATOM 629 C C . TRP A 1 81 ? -22.394 -9.806 27.911 1.00 60.16 81 TRP A C 1
ATOM 631 O O . TRP A 1 81 ? -21.848 -9.422 26.876 1.00 60.16 81 TRP A O 1
ATOM 641 N N . GLU A 1 82 ? -23.063 -10.957 27.989 1.00 60.75 82 GLU A N 1
ATOM 642 C CA . GLU A 1 82 ? -23.255 -11.851 26.843 1.00 60.75 82 GLU A CA 1
ATOM 643 C C . GLU A 1 82 ? -24.001 -11.147 25.702 1.00 60.75 82 GLU A C 1
ATOM 645 O O . GLU A 1 82 ? -23.550 -11.217 24.560 1.00 60.75 82 GLU A O 1
ATOM 650 N N . ASP A 1 83 ? -25.035 -10.356 26.005 1.00 63.09 83 ASP A N 1
ATOM 651 C CA . ASP A 1 83 ? -25.750 -9.547 25.010 1.00 63.09 83 ASP A CA 1
ATOM 652 C C . ASP A 1 83 ? -24.853 -8.465 24.388 1.00 63.09 83 ASP A C 1
ATOM 654 O O . ASP A 1 83 ? -24.940 -8.188 23.192 1.00 63.09 83 ASP A O 1
ATOM 658 N N . SER A 1 84 ? -23.947 -7.864 25.168 1.00 62.09 84 SER A N 1
ATOM 659 C CA . SER A 1 84 ? -22.997 -6.859 24.669 1.00 62.09 84 SER A CA 1
ATOM 660 C C . SER A 1 84 ? -21.913 -7.481 23.787 1.00 62.09 84 SER A C 1
ATOM 662 O O . SER A 1 84 ? -21.541 -6.906 22.766 1.00 62.09 84 SER A O 1
ATOM 664 N N . GLN A 1 85 ? -21.419 -8.666 24.149 1.00 57.97 85 GLN A N 1
ATOM 665 C CA . GLN A 1 85 ? -20.468 -9.440 23.351 1.00 57.97 85 GLN A CA 1
ATOM 666 C C . GLN A 1 85 ? -21.114 -9.915 22.051 1.00 57.97 85 GLN A C 1
ATOM 668 O O . GLN A 1 85 ? -20.550 -9.700 20.978 1.00 57.97 85 GLN A O 1
ATOM 673 N N . GLN A 1 86 ? -22.323 -10.474 22.128 1.00 56.66 86 GLN A N 1
ATOM 674 C CA . GLN A 1 86 ? -23.087 -10.897 20.961 1.00 56.66 86 GLN A CA 1
ATOM 675 C C . GLN A 1 86 ? -23.427 -9.700 20.067 1.00 56.66 86 GLN A C 1
ATOM 677 O O . GLN A 1 86 ? -23.227 -9.789 18.866 1.00 56.66 86 GLN A O 1
ATOM 682 N N . ALA A 1 87 ? -23.788 -8.538 20.621 1.00 60.41 87 ALA A N 1
ATOM 683 C CA . ALA A 1 87 ? -23.979 -7.312 19.845 1.00 60.41 87 ALA A CA 1
ATOM 684 C C . ALA A 1 87 ? -22.684 -6.814 19.181 1.00 60.41 87 ALA A C 1
ATOM 686 O O . ALA A 1 87 ? -22.735 -6.284 18.075 1.00 60.41 87 ALA A O 1
ATOM 687 N N . MET A 1 88 ? -21.514 -6.983 19.807 1.00 59.59 88 MET A N 1
ATOM 688 C CA . MET A 1 88 ? -20.227 -6.641 19.191 1.00 59.59 88 MET A CA 1
ATOM 689 C C . MET A 1 88 ? -19.838 -7.629 18.080 1.00 59.59 88 MET A C 1
ATOM 691 O O . MET A 1 88 ? -19.328 -7.204 17.042 1.00 59.59 88 MET A O 1
ATOM 695 N N . VAL A 1 89 ? -20.107 -8.924 18.262 1.00 55.47 89 VAL A N 1
ATOM 696 C CA . VAL A 1 89 ? -19.908 -9.967 17.242 1.00 55.47 89 VAL A CA 1
ATOM 697 C C . VAL A 1 89 ? -20.883 -9.790 16.073 1.00 55.47 89 VAL A C 1
ATOM 699 O O . VAL A 1 89 ? -20.445 -9.787 14.925 1.00 55.47 89 VAL A O 1
ATOM 702 N N . ASP A 1 90 ? -22.167 -9.553 16.347 1.00 54.88 90 ASP A N 1
ATOM 703 C CA . ASP A 1 90 ? -23.227 -9.326 15.356 1.00 54.88 90 ASP A CA 1
ATOM 704 C C . ASP A 1 90 ? -23.045 -7.990 14.621 1.00 54.88 90 ASP A C 1
ATOM 706 O O . ASP A 1 90 ? -23.334 -7.885 13.429 1.00 54.88 90 ASP A O 1
ATOM 710 N N . ALA A 1 91 ? -22.486 -6.976 15.292 1.00 54.72 91 ALA A N 1
ATOM 711 C CA . ALA A 1 91 ? -22.027 -5.737 14.661 1.00 54.72 91 ALA A CA 1
ATOM 712 C C . ALA A 1 91 ? -20.699 -5.904 13.897 1.00 54.72 91 ALA A C 1
ATOM 714 O O . AL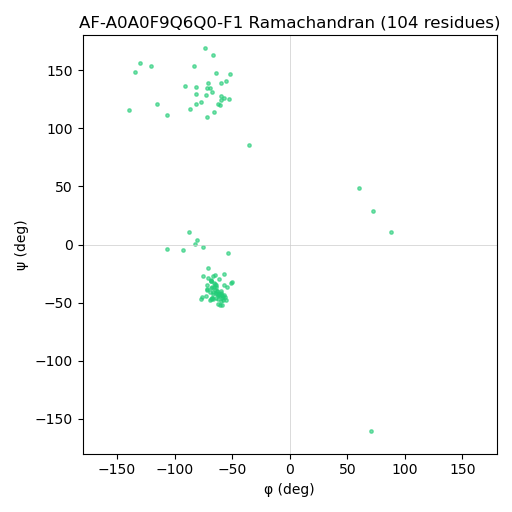A A 1 91 ? -20.212 -4.945 13.293 1.00 54.72 91 ALA A O 1
ATOM 715 N N . GLY A 1 92 ? -20.099 -7.099 13.925 1.00 49.56 92 GLY A N 1
ATOM 716 C CA . GLY A 1 92 ? -18.868 -7.432 13.221 1.00 49.56 92 GLY A CA 1
ATOM 717 C C . GLY A 1 92 ? -17.698 -6.558 13.649 1.00 49.56 92 GLY A C 1
ATOM 718 O O . GLY A 1 92 ? -17.053 -5.994 12.765 1.00 49.56 92 GLY A O 1
ATOM 719 N N . TYR A 1 93 ? -17.473 -6.410 14.967 1.00 54.16 93 TYR A N 1
ATOM 720 C CA . TYR A 1 93 ? -16.534 -5.479 15.620 1.00 54.16 93 TYR A CA 1
ATOM 721 C C . TYR A 1 93 ? -15.238 -5.266 14.822 1.00 54.16 93 TYR A C 1
ATOM 723 O O . TYR A 1 93 ? -14.204 -5.913 15.008 1.00 54.16 93 TYR A O 1
ATOM 731 N N . THR A 1 94 ? -15.308 -4.321 13.893 1.00 56.59 94 THR A N 1
ATOM 732 C CA . THR A 1 94 ? -14.238 -3.986 12.969 1.00 56.59 94 THR A CA 1
ATOM 733 C C . THR A 1 94 ? -13.686 -2.663 13.438 1.00 56.59 94 THR A C 1
ATOM 735 O O . THR A 1 94 ? -14.352 -1.631 13.376 1.00 56.59 94 THR A O 1
ATOM 738 N N . ARG A 1 95 ? -12.452 -2.680 13.938 1.00 64.69 95 ARG A N 1
ATOM 739 C CA . ARG A 1 95 ? -11.742 -1.438 14.226 1.00 64.69 95 ARG A CA 1
ATOM 740 C C . ARG A 1 95 ? -11.156 -0.927 12.921 1.00 64.69 95 ARG A C 1
ATOM 742 O O . ARG A 1 95 ? -10.503 -1.667 12.187 1.00 64.69 95 ARG A O 1
ATOM 749 N N . THR A 1 96 ? -11.400 0.339 12.624 1.00 71.88 96 THR A N 1
ATOM 750 C CA . THR A 1 96 ? -10.760 1.024 11.504 1.00 71.88 96 THR A CA 1
ATOM 751 C C . THR A 1 96 ? -9.484 1.693 11.980 1.00 71.88 96 THR A C 1
ATOM 753 O O . THR A 1 96 ? -9.473 2.337 13.027 1.00 71.88 96 THR A O 1
ATOM 756 N N . ALA A 1 97 ? -8.420 1.575 11.201 1.00 73.88 97 ALA A N 1
ATOM 757 C CA . ALA A 1 97 ? -7.156 2.253 11.448 1.00 73.88 97 ALA A CA 1
ATOM 758 C C . ALA A 1 97 ? -6.680 2.961 10.179 1.00 73.88 97 ALA A C 1
ATOM 760 O O . ALA A 1 97 ? -7.040 2.535 9.081 1.00 73.88 97 ALA A O 1
ATOM 761 N N . PRO A 1 98 ? -5.842 4.000 10.285 1.00 79.06 98 PRO A N 1
ATOM 762 C CA . PRO A 1 98 ? -5.252 4.606 9.101 1.00 79.06 98 PRO A CA 1
ATOM 763 C C . PRO A 1 98 ? -4.329 3.602 8.385 1.00 79.06 98 PRO A C 1
ATOM 765 O O . PRO A 1 98 ? -3.722 2.728 9.030 1.00 79.06 98 PRO A O 1
ATOM 768 N N . LEU A 1 99 ? -4.261 3.705 7.049 1.00 82.62 99 LEU A N 1
ATOM 769 C CA . LEU A 1 99 ? -3.480 2.792 6.199 1.00 82.62 99 LEU A CA 1
ATOM 770 C C . LEU A 1 99 ? -1.976 2.910 6.480 1.00 82.62 99 LEU A C 1
ATOM 772 O O . LEU A 1 99 ? -1.267 1.906 6.450 1.00 82.62 99 LEU A O 1
ATOM 776 N N . ILE A 1 100 ? -1.523 4.121 6.805 1.00 83.94 100 ILE A N 1
ATOM 777 C CA . ILE A 1 100 ? -0.192 4.438 7.326 1.00 83.94 100 ILE A CA 1
ATOM 778 C C . ILE A 1 100 ? -0.333 5.101 8.699 1.00 83.94 100 ILE A C 1
ATOM 780 O O . ILE A 1 100 ? -1.375 5.682 9.000 1.00 83.94 100 ILE A O 1
ATOM 784 N N . GLU A 1 101 ? 0.672 4.994 9.565 1.00 75.12 101 GLU A N 1
ATOM 785 C CA . GLU A 1 101 ? 0.645 5.779 10.800 1.00 75.12 101 GLU A CA 1
ATOM 786 C C . GLU A 1 101 ? 0.891 7.254 10.477 1.00 75.12 101 GLU A C 1
ATOM 788 O O . GLU A 1 101 ? 1.800 7.549 9.700 1.00 75.12 101 GLU A O 1
ATOM 793 N N . PRO A 1 102 ? 0.107 8.186 11.045 1.00 59.84 102 PRO A N 1
ATOM 794 C CA . PRO A 1 102 ? 0.471 9.591 10.984 1.00 59.84 102 PRO A CA 1
ATOM 795 C C . PRO A 1 102 ? 1.830 9.763 11.668 1.00 59.84 102 PRO A C 1
ATOM 797 O O . PRO A 1 102 ? 2.074 9.157 12.717 1.00 59.84 102 PRO A O 1
ATOM 800 N N . GLU A 1 103 ? 2.708 10.583 11.088 1.00 54.31 103 GLU A N 1
ATOM 801 C CA . GLU A 1 103 ? 3.932 10.981 11.778 1.00 54.31 103 GLU A CA 1
ATOM 802 C C . GLU A 1 103 ? 3.542 11.540 13.151 1.00 54.31 103 GLU A C 1
ATOM 804 O O . GLU A 1 103 ? 2.669 12.407 13.262 1.00 54.31 103 GLU A O 1
ATOM 809 N N . LYS A 1 104 ? 4.126 10.987 14.222 1.00 40.75 104 LYS A N 1
ATOM 810 C CA . LYS A 1 104 ? 3.884 11.518 15.564 1.00 40.75 104 LYS A CA 1
ATOM 811 C C . LYS A 1 104 ? 4.345 12.978 15.564 1.00 40.75 104 LYS A C 1
ATOM 813 O O . LYS A 1 104 ? 5.492 13.216 15.186 1.00 40.75 104 LYS A O 1
ATOM 818 N N . PRO A 1 105 ? 3.509 13.939 15.990 1.00 40.31 105 PRO A N 1
ATOM 819 C CA . PRO A 1 105 ? 3.991 15.294 16.194 1.00 40.31 105 PRO A CA 1
ATOM 820 C C . PRO A 1 105 ? 5.113 15.250 17.239 1.00 40.31 105 PRO A C 1
ATOM 822 O O . PRO A 1 105 ? 4.935 14.668 18.314 1.00 40.31 105 PRO A O 1
ATOM 825 N N . HIS A 1 106 ? 6.275 15.784 16.861 1.00 34.00 106 HIS A N 1
ATOM 826 C CA . HIS A 1 106 ? 7.434 15.978 17.731 1.00 34.00 106 HIS A CA 1
ATOM 827 C C . HIS A 1 106 ? 7.211 17.130 18.710 1.00 34.00 106 HIS A C 1
ATOM 829 O O . HIS A 1 106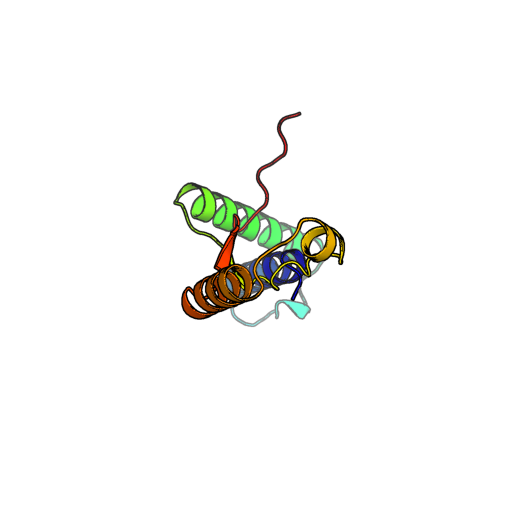 ? 6.585 18.137 18.302 1.00 34.00 106 HIS A O 1
#

Sequence (106 aa):
MKIDKQRQAIREGLAQRLYNIVFGNTPRWVDANGIQRGAFLNDADNILAFLTEKGAVLKVEGTLPEVDDAYKDFGGNDSIWEDSQQAMVDAGYTRTAPLIEPEKPH

Foldseek 3Di:
DDPVVVLVVQLQVQLQVVVCVVQNPPPHPVPDDPVSSVVSSVVSVVVLVVVLVVVDWDWDQDDDDDDDCVCVVVVDDVVVVVVVVVVCVVVRVTDTHRSDDDDDDD

Nearest PDB structures (foldseek):
  6wo1-assembly1_B  TM=5.016E-01  e=7.417E+00  Saccharomyces cerevisiae

pLDDT: mean 75.37, std 17.72, range [34.0, 95.31]

Solvent-accessible surface area (backbone atoms only — not comparable to full-atom values): 6246 Å² total; per-residue (Å²): 131,64,67,66,61,52,37,50,51,52,37,53,52,44,16,42,50,53,48,35,70,75,50,37,81,61,71,44,70,89,72,50,49,73,68,58,47,51,52,33,44,47,54,26,48,55,52,35,45,55,40,32,77,73,66,44,58,39,78,38,81,56,79,77,82,81,77,65,72,69,54,62,77,70,69,56,58,65,65,66,51,52,53,50,50,48,50,38,57,76,66,53,48,57,48,71,40,62,49,48,82,74,80,76,86,128

Organism: NCBI:txid412755

Secondary structure (DSSP, 8-state):
--HHHHHHHHHHHHHHHHHHHHHTTSS-GGG--HHHHHHHHHHHHHHHHHHHHTT-EEEEEPPPPPPPTHHHHTT--HHHHHHHHHHHHHTT-EEEEESSPPPPP-

Radius of gyration: 20.5 Å; Cα contacts (8 Å, |Δi|>4): 72; chains: 1; bounding box: 44×28×58 Å